Protein AF-A0A1F2R0V7-F1 (afdb_monomer_lite)

pLDDT: mean 74.62, std 17.89, range [40.84, 96.62]

Sequence (127 aa):
MFVAANAAYRALDVNLADRQALVRSLDGIIKSYAEVLKTSAGHEGAAYNYEFLVRQRDQTARARGPVVSPKADLAGTTGTHPSIHGRQGAPPKGIEMSRFRIMVPKRSDERQENLEPGKGDPKGRKG

Radius of gyration: 31.08 Å; chains: 1; bounding box: 83×60×36 Å

Foldseek 3Di:
DVVVLVVLVVPQDPQPQDLVVSLVSLVVSLVVLVVVCVVPVPPVVSVVVNVVSVVVSVCSVPDDDRPPRPPPPVDDPDAPDCDVQGGVPDDGPPDDPPPPPPPDPDDPVVVVVPPPPDDDPDDDDDD

Secondary structure (DSSP, 8-state):
-HHHHHHHHHT--TT-S-HHHHHHHHHHHHHHHHHHHHH-TT-HHHHHHHHHHHHHHHHHHH--S---PPP---S-SSS-S-BTTBSTTPPPTT--GGG-----PPPSGGGSTT--TT-PPP-PPP-

Structure (mmCIF, N/CA/C/O backbone):
data_AF-A0A1F2R0V7-F1
#
_entry.id   AF-A0A1F2R0V7-F1
#
loop_
_atom_site.group_PDB
_atom_site.id
_atom_site.type_symbol
_atom_site.label_atom_id
_atom_site.label_alt_id
_atom_site.label_comp_id
_atom_site.label_asym_id
_atom_site.label_entity_id
_atom_site.label_seq_id
_atom_site.pdbx_PDB_ins_code
_atom_site.Cartn_x
_atom_site.Cartn_y
_atom_site.Cartn_z
_atom_site.occupancy
_atom_site.B_iso_or_equiv
_atom_site.auth_seq_id
_atom_site.auth_comp_id
_atom_site.auth_asym_id
_atom_site.auth_atom_id
_atom_site.pdbx_PDB_model_num
ATOM 1 N N . MET A 1 1 ? -13.658 -5.030 9.250 1.00 80.69 1 MET A N 1
ATOM 2 C CA . MET A 1 1 ? -13.282 -3.825 8.475 1.00 80.69 1 MET A CA 1
ATOM 3 C C . MET A 1 1 ? -11.775 -3.754 8.204 1.00 80.69 1 MET A C 1
ATOM 5 O O . MET A 1 1 ? -11.405 -3.805 7.041 1.00 80.69 1 MET A O 1
ATOM 9 N N . PHE A 1 2 ? -10.896 -3.737 9.218 1.00 90.69 2 PHE A N 1
ATOM 10 C CA . PHE A 1 2 ? -9.434 -3.612 9.017 1.00 90.69 2 PHE A CA 1
ATOM 11 C C . PHE A 1 2 ? -8.811 -4.664 8.078 1.00 90.69 2 PHE A C 1
ATOM 13 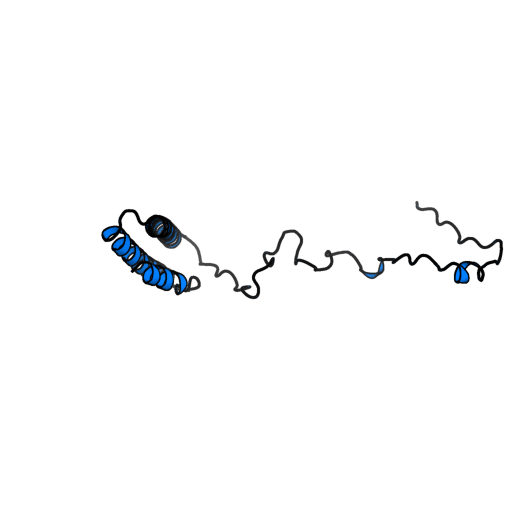O O . PHE A 1 2 ? -8.038 -4.322 7.188 1.00 90.69 2 PHE A O 1
ATOM 20 N N . VAL A 1 3 ? -9.197 -5.938 8.211 1.00 93.94 3 VAL A N 1
ATOM 21 C CA . VAL A 1 3 ? -8.700 -7.020 7.336 1.00 93.94 3 VAL A CA 1
ATOM 22 C C . VAL A 1 3 ? -9.053 -6.777 5.863 1.00 93.94 3 VAL A C 1
ATOM 24 O O . VAL A 1 3 ? -8.221 -7.014 4.993 1.00 93.94 3 VAL A O 1
ATOM 27 N N . ALA A 1 4 ? -10.248 -6.250 5.579 1.00 92.50 4 ALA A N 1
ATOM 28 C CA . ALA A 1 4 ? -10.670 -5.932 4.216 1.00 92.50 4 ALA A CA 1
ATOM 29 C C . ALA A 1 4 ? -9.862 -4.763 3.627 1.00 92.50 4 ALA A C 1
ATOM 31 O O . ALA A 1 4 ? -9.444 -4.839 2.476 1.00 92.50 4 ALA A O 1
ATOM 32 N N . ALA A 1 5 ? -9.566 -3.731 4.427 1.00 91.56 5 ALA A N 1
ATOM 33 C CA . ALA A 1 5 ? -8.692 -2.626 4.021 1.00 91.56 5 ALA A CA 1
ATOM 34 C C . ALA A 1 5 ? -7.260 -3.109 3.710 1.00 91.56 5 ALA A C 1
ATOM 36 O O . ALA A 1 5 ? -6.680 -2.739 2.688 1.00 91.56 5 ALA A O 1
ATOM 37 N N . ASN A 1 6 ? -6.717 -4.013 4.535 1.00 93.62 6 ASN A N 1
ATOM 38 C CA . ASN A 1 6 ? -5.424 -4.656 4.276 1.00 93.62 6 ASN A CA 1
ATOM 39 C C . ASN A 1 6 ? -5.442 -5.501 2.996 1.00 93.62 6 ASN A C 1
ATOM 41 O O . ASN A 1 6 ? -4.476 -5.478 2.235 1.00 93.62 6 ASN A O 1
ATOM 45 N N . ALA A 1 7 ? -6.519 -6.252 2.753 1.00 93.50 7 ALA A N 1
ATOM 46 C CA . ALA A 1 7 ? -6.665 -7.052 1.542 1.00 93.50 7 ALA A CA 1
ATOM 47 C C . ALA A 1 7 ? -6.730 -6.165 0.290 1.00 93.50 7 ALA A C 1
ATOM 49 O O . ALA A 1 7 ? -6.017 -6.430 -0.674 1.00 93.50 7 ALA A O 1
ATOM 50 N N . ALA A 1 8 ? -7.502 -5.074 0.334 1.00 91.94 8 ALA A N 1
ATOM 51 C CA . ALA A 1 8 ? -7.593 -4.104 -0.756 1.00 91.94 8 ALA A CA 1
ATOM 52 C C . ALA A 1 8 ? -6.236 -3.456 -1.066 1.00 91.94 8 ALA A C 1
ATOM 54 O O . ALA A 1 8 ? -5.863 -3.340 -2.230 1.00 91.94 8 ALA A O 1
ATOM 55 N N . TYR A 1 9 ? -5.464 -3.100 -0.033 1.00 92.00 9 TYR A N 1
ATOM 56 C CA . TYR A 1 9 ? -4.108 -2.588 -0.224 1.00 92.00 9 TYR A CA 1
ATOM 57 C C . TYR A 1 9 ? -3.171 -3.620 -0.862 1.00 92.00 9 TYR A C 1
ATOM 59 O O . TYR A 1 9 ? -2.419 -3.287 -1.771 1.00 92.00 9 TYR A O 1
ATOM 67 N N . ARG A 1 10 ? -3.232 -4.885 -0.433 1.00 91.69 10 ARG A N 1
ATOM 68 C CA . ARG A 1 10 ? -2.402 -5.961 -1.005 1.00 91.69 10 ARG A CA 1
ATOM 69 C C . ARG A 1 10 ? -2.782 -6.326 -2.438 1.00 91.69 10 ARG A C 1
ATOM 71 O O . ARG A 1 10 ? -1.928 -6.805 -3.172 1.00 91.69 10 ARG A O 1
ATOM 78 N N . ALA A 1 11 ? -4.039 -6.119 -2.818 1.00 91.44 11 ALA A N 1
ATOM 79 C CA . ALA A 1 11 ? -4.527 -6.333 -4.177 1.00 91.44 11 ALA A CA 1
ATOM 80 C C . ALA A 1 11 ? -4.186 -5.174 -5.130 1.00 91.44 11 ALA A C 1
ATOM 82 O O . ALA A 1 11 ? -4.468 -5.267 -6.324 1.00 91.44 11 ALA A O 1
ATOM 83 N N . LEU A 1 12 ? -3.608 -4.079 -4.622 1.00 89.44 12 LEU A N 1
ATOM 84 C CA . LEU A 1 12 ? -3.228 -2.940 -5.441 1.00 89.44 12 LEU A CA 1
ATOM 85 C C . LEU A 1 12 ? -2.082 -3.323 -6.380 1.00 89.44 12 LEU A C 1
ATOM 87 O O . LEU A 1 12 ? -0.974 -3.630 -5.940 1.00 89.44 12 LEU A O 1
ATOM 91 N N . ASP A 1 13 ? -2.334 -3.229 -7.679 1.00 83.69 13 ASP A N 1
ATOM 92 C CA . ASP A 1 13 ? -1.279 -3.341 -8.673 1.00 83.69 13 ASP A CA 1
ATOM 93 C C . ASP A 1 13 ? -0.516 -2.008 -8.774 1.00 83.69 13 ASP A C 1
ATOM 95 O O . ASP A 1 13 ? -0.997 -0.998 -9.289 1.00 83.69 13 ASP A O 1
ATOM 99 N N . VAL A 1 14 ? 0.696 -1.996 -8.222 1.00 75.81 14 VAL A N 1
ATOM 100 C CA . VAL A 1 14 ? 1.589 -0.828 -8.227 1.00 75.81 14 VAL A CA 1
ATOM 101 C C . VAL A 1 14 ? 2.252 -0.586 -9.585 1.00 75.81 14 VAL A C 1
ATOM 103 O O . VAL A 1 14 ? 2.832 0.479 -9.788 1.00 75.81 14 VAL A O 1
ATOM 106 N N . ASN A 1 15 ? 2.152 -1.539 -10.518 1.00 70.25 15 ASN A N 1
ATOM 107 C CA . ASN A 1 15 ? 2.682 -1.418 -11.876 1.00 70.25 15 ASN A CA 1
ATOM 108 C C . ASN A 1 15 ? 1.665 -0.833 -12.863 1.00 70.25 15 ASN A C 1
ATOM 110 O O .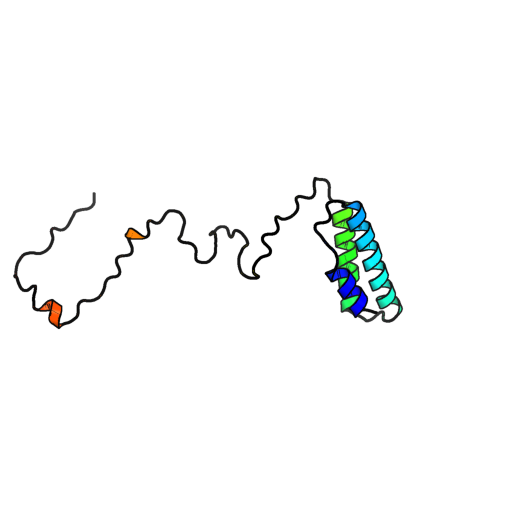 ASN A 1 15 ? 1.918 -0.850 -14.071 1.00 70.25 15 ASN A O 1
ATOM 114 N N . LEU A 1 16 ? 0.541 -0.287 -12.380 1.00 72.81 16 LEU A N 1
ATOM 115 C CA . LEU A 1 16 ? -0.402 0.426 -13.235 1.00 72.81 16 LEU A CA 1
ATOM 116 C C . LEU A 1 16 ? 0.324 1.520 -14.031 1.00 72.81 16 LEU A C 1
ATOM 118 O O . LEU A 1 16 ? 0.856 2.478 -13.468 1.00 72.81 16 LEU A O 1
ATOM 122 N N . ALA A 1 17 ? 0.299 1.392 -15.360 1.00 71.56 17 ALA A N 1
ATOM 123 C CA . ALA A 1 17 ? 0.850 2.394 -16.271 1.00 71.56 17 ALA A CA 1
ATOM 124 C C . ALA A 1 17 ? 0.132 3.749 -16.129 1.00 71.56 17 ALA A C 1
ATOM 126 O O . ALA A 1 17 ? 0.726 4.803 -16.366 1.00 71.56 17 ALA A O 1
ATOM 127 N N . ASP A 1 18 ? -1.137 3.726 -15.704 1.00 85.00 18 ASP A N 1
ATOM 128 C CA . ASP A 1 18 ? -1.908 4.924 -15.405 1.00 85.00 18 ASP A CA 1
ATOM 129 C C . ASP A 1 18 ? -1.757 5.344 -13.936 1.00 85.00 18 ASP A C 1
ATOM 131 O O . ASP A 1 18 ? -2.382 4.824 -13.007 1.00 85.00 18 ASP A O 1
ATOM 135 N N . ARG A 1 19 ? -0.949 6.382 -13.751 1.00 85.94 19 ARG A N 1
ATOM 136 C CA . ARG A 1 19 ? -0.741 7.061 -12.476 1.00 85.94 19 ARG A CA 1
ATOM 137 C C . ARG A 1 19 ? -2.028 7.630 -11.875 1.00 85.94 19 ARG A C 1
ATOM 139 O O . ARG A 1 19 ? -2.174 7.619 -10.655 1.00 85.94 19 ARG A O 1
ATOM 146 N N . GLN A 1 20 ? -2.935 8.175 -12.686 1.00 88.88 20 GLN A N 1
ATOM 147 C CA . GLN A 1 20 ? -4.179 8.757 -12.169 1.00 88.88 20 GLN A CA 1
ATOM 148 C C . GLN A 1 20 ? -5.098 7.661 -11.635 1.00 88.88 20 GLN A C 1
ATOM 150 O O . GLN A 1 20 ? -5.709 7.835 -10.580 1.00 88.88 20 GLN A O 1
ATOM 155 N N . ALA A 1 21 ? -5.145 6.513 -12.311 1.00 89.50 21 ALA A N 1
ATOM 156 C CA . ALA A 1 21 ? -5.820 5.332 -11.794 1.00 89.50 21 ALA A CA 1
ATOM 157 C C . ALA A 1 21 ? -5.189 4.846 -10.478 1.00 89.50 21 ALA A C 1
ATOM 159 O O . ALA A 1 21 ? -5.924 4.593 -9.526 1.00 89.50 21 ALA A O 1
ATOM 160 N N . LEU A 1 22 ? -3.854 4.815 -10.368 1.00 91.12 22 LEU A N 1
ATOM 161 C CA . LEU A 1 22 ? -3.172 4.460 -9.115 1.00 91.12 22 LEU A CA 1
ATOM 162 C C . LEU A 1 22 ? -3.544 5.406 -7.959 1.00 91.12 22 LEU A C 1
ATOM 164 O O . LEU A 1 22 ? -3.872 4.941 -6.869 1.00 91.12 22 LEU A O 1
ATOM 168 N N . VAL A 1 23 ? -3.550 6.723 -8.195 1.00 92.88 23 VAL A N 1
ATOM 169 C CA . VAL A 1 23 ? -3.944 7.720 -7.181 1.00 92.88 23 VAL A CA 1
ATOM 170 C C . VAL A 1 23 ? -5.396 7.517 -6.737 1.00 92.88 23 VAL A C 1
ATOM 172 O O . VAL A 1 23 ? -5.664 7.507 -5.539 1.00 92.88 23 VAL A O 1
ATOM 175 N N . ARG A 1 24 ? -6.328 7.277 -7.670 1.00 93.62 24 ARG A N 1
ATOM 176 C CA . ARG A 1 24 ? -7.741 7.006 -7.338 1.00 93.62 24 ARG A CA 1
ATOM 177 C C . ARG A 1 24 ? -7.910 5.728 -6.516 1.00 93.62 24 ARG A C 1
ATOM 179 O O . ARG A 1 24 ? -8.709 5.705 -5.580 1.00 93.62 24 ARG A O 1
ATOM 186 N N . SER A 1 25 ? -7.158 4.679 -6.844 1.00 93.25 25 SER A N 1
ATOM 187 C CA . SER A 1 25 ? -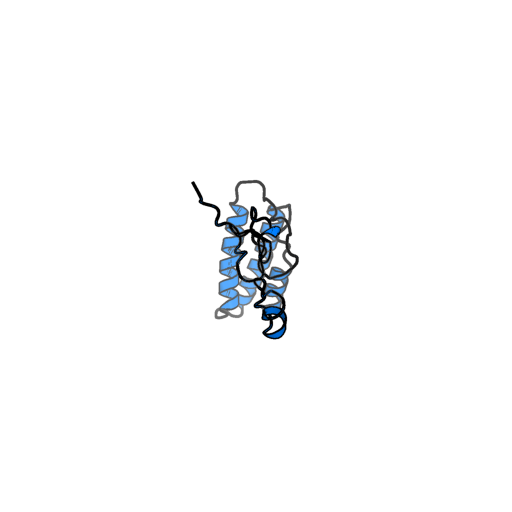7.153 3.428 -6.080 1.00 93.25 25 SER A CA 1
ATOM 188 C C . SER A 1 25 ? -6.629 3.644 -4.658 1.00 93.25 25 SER A C 1
ATOM 190 O O . SER A 1 25 ? -7.244 3.174 -3.700 1.00 93.25 25 SER A O 1
ATOM 192 N N . LEU A 1 26 ? -5.549 4.422 -4.502 1.00 94.69 26 LEU A N 1
ATOM 193 C CA . LEU A 1 26 ? -5.027 4.820 -3.192 1.00 94.69 26 LEU A CA 1
ATOM 194 C C . LEU A 1 26 ? -6.058 5.633 -2.396 1.00 94.69 26 LEU A C 1
ATOM 196 O O . LEU A 1 26 ? -6.283 5.324 -1.229 1.00 94.69 26 LEU A O 1
ATOM 200 N N . ASP A 1 27 ? -6.745 6.598 -3.017 1.00 96.00 27 ASP A N 1
ATOM 201 C CA . ASP A 1 27 ? -7.795 7.393 -2.361 1.00 96.00 27 ASP A CA 1
ATOM 202 C C . ASP A 1 27 ? -8.944 6.503 -1.834 1.00 96.00 27 ASP A C 1
ATOM 204 O O . ASP A 1 27 ? -9.479 6.739 -0.747 1.00 96.00 27 ASP A O 1
ATOM 208 N N . GLY A 1 28 ? -9.316 5.450 -2.572 1.00 95.81 28 GLY A N 1
ATOM 209 C CA . GLY A 1 28 ? -10.309 4.463 -2.130 1.00 95.81 28 GLY A CA 1
ATOM 210 C C . GLY A 1 28 ? -9.857 3.664 -0.904 1.00 95.81 28 GLY A C 1
ATOM 211 O O . GLY A 1 28 ? -10.615 3.503 0.057 1.00 95.81 28 GLY A O 1
ATOM 212 N N . ILE A 1 29 ? -8.600 3.215 -0.896 1.00 96.00 29 ILE A N 1
ATOM 213 C CA . ILE A 1 29 ? -8.019 2.472 0.228 1.00 96.00 29 ILE A CA 1
ATOM 214 C C . ILE A 1 29 ? -7.872 3.383 1.458 1.00 96.00 29 ILE A C 1
ATOM 216 O O . ILE A 1 29 ? -8.231 2.971 2.563 1.00 96.00 29 ILE A O 1
ATOM 220 N N . ILE A 1 30 ? -7.430 4.632 1.287 1.00 96.62 30 ILE A N 1
ATOM 221 C CA . ILE A 1 30 ? -7.325 5.627 2.369 1.00 96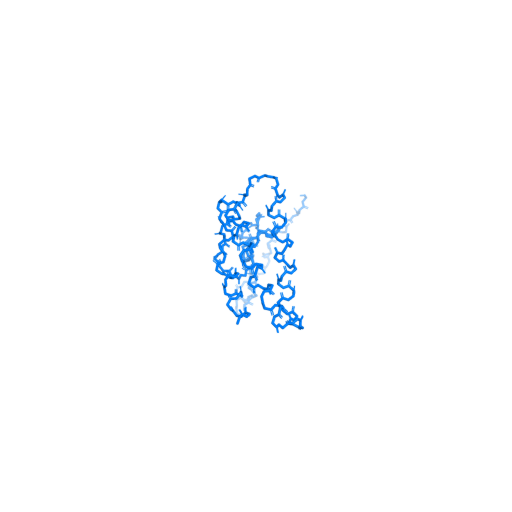.62 30 ILE A CA 1
ATOM 222 C C . ILE A 1 30 ? -8.684 5.823 3.053 1.00 96.62 30 ILE A C 1
ATOM 224 O O . ILE A 1 30 ? -8.759 5.788 4.282 1.00 96.62 30 ILE A O 1
ATOM 228 N N . LYS A 1 31 ? -9.773 5.943 2.278 1.00 96.56 31 LYS A N 1
ATOM 229 C CA . LYS A 1 31 ? -11.136 6.015 2.832 1.00 96.56 31 LYS A CA 1
ATOM 230 C C . LYS A 1 31 ? -11.475 4.783 3.672 1.00 96.56 31 LYS A C 1
ATOM 232 O O . LYS A 1 31 ? -12.017 4.934 4.760 1.00 96.56 31 LYS A O 1
ATOM 237 N N . SER A 1 32 ? -11.113 3.581 3.220 1.00 95.62 32 SER A N 1
ATOM 238 C CA . SER A 1 32 ? -11.381 2.352 3.983 1.00 95.62 32 SER A CA 1
ATOM 239 C C . SER A 1 32 ? -10.660 2.318 5.339 1.00 95.62 32 SER A C 1
ATOM 241 O O . SER A 1 32 ? -11.256 1.907 6.334 1.00 95.62 32 SER A O 1
ATOM 243 N N . TYR A 1 33 ? -9.421 2.818 5.420 1.00 95.88 33 TYR A N 1
ATOM 244 C CA . TYR A 1 33 ? -8.712 2.961 6.697 1.00 95.88 33 TYR A CA 1
ATOM 245 C C . TYR A 1 33 ? -9.292 4.078 7.566 1.00 95.88 33 TYR A C 1
ATOM 247 O O . TYR A 1 33 ? -9.377 3.910 8.781 1.00 95.88 33 TYR A O 1
ATOM 255 N N . ALA A 1 34 ? -9.754 5.179 6.969 1.00 95.50 34 ALA A N 1
ATOM 256 C CA . ALA A 1 34 ? -10.439 6.237 7.706 1.00 95.50 34 ALA A CA 1
ATOM 257 C C . ALA A 1 34 ? -11.731 5.723 8.370 1.00 95.50 34 ALA A C 1
ATOM 259 O O . ALA A 1 34 ? -11.988 6.048 9.525 1.00 95.50 34 ALA A O 1
ATOM 260 N N . GLU A 1 35 ? -12.509 4.869 7.697 1.00 95.38 35 GLU A N 1
ATOM 261 C CA . GLU A 1 35 ? -13.696 4.234 8.296 1.00 95.38 35 GLU A CA 1
ATOM 262 C C . GLU A 1 35 ? -13.343 3.304 9.472 1.00 95.38 35 GLU A C 1
ATOM 264 O O . GLU A 1 35 ? -14.040 3.282 10.492 1.00 95.38 35 GLU A O 1
ATOM 269 N N . VAL A 1 36 ? -12.221 2.579 9.383 1.00 95.25 36 VAL A N 1
ATOM 270 C CA . VAL A 1 36 ? -11.703 1.785 10.512 1.00 95.25 36 VAL A CA 1
ATOM 271 C C . VAL A 1 36 ? -11.356 2.694 11.691 1.00 95.25 36 VAL A C 1
ATOM 273 O O . VAL A 1 36 ? -11.752 2.400 12.815 1.00 95.25 36 VAL A O 1
ATOM 276 N N . LEU A 1 37 ? -10.676 3.816 11.449 1.00 95.25 37 LEU A N 1
ATOM 277 C CA . LEU A 1 37 ? -10.286 4.761 12.499 1.00 95.25 37 LEU A CA 1
ATOM 278 C C . LEU A 1 37 ? -11.478 5.491 13.126 1.00 95.25 37 LEU A C 1
ATOM 280 O O . LEU A 1 37 ? -11.461 5.747 14.326 1.00 95.25 37 LEU A O 1
ATOM 284 N N . LYS A 1 38 ? -12.540 5.765 12.360 1.00 95.12 38 LYS A N 1
ATOM 285 C CA . LYS A 1 38 ? -13.800 6.296 12.907 1.00 95.12 38 LYS A CA 1
ATOM 286 C C . LYS A 1 38 ? -14.457 5.327 13.889 1.00 95.12 38 LYS A C 1
ATOM 288 O O . LYS A 1 38 ? -15.038 5.762 14.876 1.00 95.12 38 LYS A O 1
ATOM 293 N N . THR A 1 39 ? -14.366 4.025 13.618 1.00 93.88 39 THR A N 1
ATOM 294 C CA . THR A 1 39 ? -14.962 2.983 14.471 1.00 93.88 39 THR A CA 1
ATOM 295 C C . THR A 1 39 ? -14.061 2.640 15.660 1.00 93.88 39 THR A C 1
ATOM 297 O O . THR A 1 39 ? -14.543 2.346 16.750 1.00 93.88 39 THR A O 1
ATOM 300 N N . SER A 1 40 ? -12.742 2.678 15.464 1.00 90.69 40 SER A N 1
ATOM 301 C CA . SER A 1 40 ? -11.736 2.345 16.472 1.00 90.69 40 SER A CA 1
ATOM 302 C C . SER A 1 40 ? -10.526 3.276 16.356 1.00 90.69 40 SER A C 1
ATOM 304 O O . SER A 1 40 ? -9.523 2.933 15.726 1.00 90.69 40 SER A O 1
ATOM 306 N N . ALA A 1 41 ? -10.612 4.449 16.988 1.00 88.62 41 ALA A N 1
ATOM 307 C CA . ALA A 1 41 ? -9.581 5.490 16.921 1.00 88.62 41 ALA A CA 1
ATOM 308 C C . ALA A 1 41 ? -8.212 5.056 17.484 1.00 88.62 41 ALA A C 1
ATOM 310 O O . ALA A 1 41 ? -7.184 5.570 17.058 1.00 88.62 41 ALA A O 1
ATOM 311 N N . GLY A 1 42 ? -8.185 4.082 18.401 1.00 91.75 42 GLY A N 1
ATOM 312 C CA . GLY A 1 42 ? -6.955 3.537 18.992 1.00 91.75 42 GLY A CA 1
ATOM 313 C C . GLY A 1 42 ? -6.284 2.419 18.186 1.00 91.75 42 GLY A C 1
ATOM 314 O O . GLY A 1 42 ? -5.347 1.798 18.676 1.00 91.75 42 GLY A O 1
ATOM 315 N N . HIS A 1 43 ? -6.762 2.100 16.979 1.00 93.94 43 HIS A N 1
ATOM 316 C CA . HIS A 1 43 ? -6.206 0.996 16.196 1.00 93.94 43 HIS A CA 1
ATOM 317 C C . HIS A 1 43 ? -4.885 1.402 15.517 1.00 93.94 43 HIS A C 1
ATOM 319 O O . HIS A 1 43 ? -4.866 1.795 14.348 1.00 93.94 43 HIS A O 1
ATOM 325 N N . GLU A 1 44 ? -3.767 1.242 16.228 1.00 94.00 44 GLU A N 1
ATOM 326 C CA . GLU A 1 44 ? -2.416 1.662 15.809 1.00 94.00 44 GLU A CA 1
ATOM 327 C C . GLU A 1 44 ? -2.046 1.220 14.387 1.00 94.00 44 GLU A C 1
ATOM 329 O O . GLU A 1 44 ? -1.596 2.027 13.576 1.00 94.00 44 GLU A O 1
ATOM 334 N N . GLY A 1 45 ? -2.314 -0.043 14.032 1.00 92.69 45 GLY A N 1
ATOM 335 C CA . GLY A 1 45 ? -2.012 -0.557 12.690 1.00 92.69 45 GLY A CA 1
ATOM 336 C C . GLY A 1 45 ? -2.796 0.134 11.565 1.00 92.69 45 GLY A C 1
ATOM 337 O O . GLY A 1 45 ? -2.289 0.274 10.456 1.00 92.69 45 GLY A O 1
ATOM 338 N N . ALA A 1 46 ? -4.016 0.608 11.839 1.00 94.56 46 ALA A N 1
ATOM 339 C CA . ALA A 1 46 ? -4.818 1.339 10.861 1.00 94.56 46 ALA A CA 1
ATOM 340 C C . ALA A 1 46 ? -4.337 2.789 10.743 1.00 94.56 46 ALA A C 1
ATOM 342 O O . ALA A 1 46 ? -4.277 3.313 9.634 1.00 94.56 46 ALA A O 1
ATOM 343 N N . ALA A 1 47 ? -3.935 3.401 11.862 1.00 95.50 47 ALA A N 1
ATOM 344 C CA . ALA A 1 47 ? -3.371 4.748 11.893 1.00 95.50 47 ALA A CA 1
ATOM 345 C C . ALA A 1 47 ? -2.042 4.809 11.130 1.00 95.50 47 ALA A C 1
ATOM 347 O O . ALA A 1 47 ? -1.862 5.662 10.263 1.00 95.50 47 ALA A O 1
ATOM 348 N N . TYR A 1 48 ? -1.150 3.847 11.380 1.00 96.12 48 TYR A N 1
ATOM 349 C CA . TYR A 1 48 ? 0.116 3.734 10.660 1.00 96.12 48 TYR A CA 1
ATOM 350 C C . TYR A 1 48 ? -0.100 3.569 9.149 1.00 96.12 48 TYR A C 1
ATOM 352 O O . TYR A 1 48 ? 0.487 4.306 8.354 1.00 96.12 48 TYR A O 1
ATOM 360 N N . ASN A 1 49 ? -0.975 2.641 8.744 1.00 95.25 49 ASN A N 1
ATOM 361 C CA . ASN A 1 49 ? -1.253 2.397 7.328 1.00 95.25 49 ASN A CA 1
ATOM 362 C C . ASN A 1 49 ? -1.907 3.609 6.648 1.00 95.25 49 ASN A C 1
ATOM 364 O O . ASN A 1 49 ? -1.574 3.912 5.504 1.00 95.25 49 ASN A O 1
ATOM 368 N N . TYR A 1 50 ? -2.798 4.324 7.338 1.00 96.19 50 TYR A N 1
ATOM 369 C CA . TYR A 1 50 ? -3.407 5.554 6.831 1.00 96.19 50 TYR A CA 1
ATOM 370 C C . TYR A 1 50 ? -2.346 6.620 6.521 1.00 96.19 50 TYR A C 1
ATOM 372 O O . TYR A 1 50 ? -2.271 7.108 5.393 1.00 96.19 50 TYR A O 1
ATOM 380 N N . GLU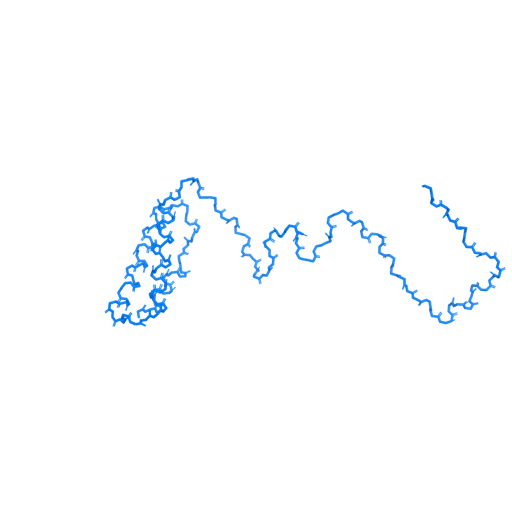 A 1 51 ? -1.474 6.921 7.485 1.00 96.06 51 GLU A N 1
ATOM 381 C CA . GLU A 1 51 ? -0.390 7.900 7.330 1.00 96.06 51 GLU A CA 1
ATOM 382 C C . GLU A 1 51 ? 0.579 7.520 6.206 1.00 96.06 51 GLU A C 1
ATOM 384 O O . GLU A 1 51 ? 0.984 8.359 5.394 1.00 96.06 51 GLU A O 1
ATOM 389 N N . PHE A 1 52 ? 0.938 6.237 6.133 1.00 95.56 52 PHE A N 1
ATOM 390 C CA . PHE A 1 52 ? 1.791 5.711 5.075 1.00 95.56 52 PHE A CA 1
ATOM 391 C C . PHE A 1 52 ? 1.170 5.928 3.688 1.00 95.56 52 PHE A C 1
ATOM 393 O O . PHE A 1 52 ? 1.833 6.446 2.785 1.00 95.56 52 PHE A O 1
ATOM 400 N N . LEU A 1 53 ? -0.113 5.597 3.527 1.00 95.31 53 LEU A N 1
ATOM 401 C CA . LEU A 1 53 ? -0.807 5.712 2.246 1.00 95.31 53 LEU A CA 1
ATOM 402 C C . LEU A 1 53 ? -1.028 7.155 1.811 1.00 95.31 53 LEU A C 1
ATOM 404 O O . LEU A 1 53 ? -0.890 7.442 0.625 1.00 95.31 53 LEU A O 1
ATOM 408 N N . VAL A 1 54 ? -1.311 8.073 2.737 1.00 96.31 54 VAL A N 1
ATOM 409 C CA . VAL A 1 54 ? -1.412 9.508 2.424 1.00 96.31 54 VAL A CA 1
ATOM 410 C C . VAL A 1 54 ? -0.089 10.021 1.850 1.00 96.31 54 VAL A C 1
ATOM 412 O O . VAL A 1 54 ? -0.072 10.670 0.802 1.00 96.31 54 VAL A O 1
ATOM 415 N N . ARG A 1 55 ? 1.043 9.653 2.464 1.00 95.62 55 ARG A N 1
ATOM 416 C CA . ARG A 1 55 ? 2.374 10.025 1.958 1.00 95.62 55 ARG A CA 1
ATOM 417 C C . ARG A 1 55 ? 2.665 9.391 0.602 1.00 95.62 55 ARG A C 1
ATOM 419 O O . ARG A 1 55 ? 3.157 10.078 -0.290 1.00 95.62 55 ARG A O 1
ATOM 426 N N . GLN A 1 56 ? 2.344 8.110 0.423 1.00 92.62 56 GLN A N 1
ATOM 427 C CA . GLN A 1 56 ? 2.528 7.411 -0.852 1.00 92.62 56 GLN A CA 1
ATOM 428 C C . GLN A 1 56 ? 1.668 8.029 -1.964 1.00 92.62 56 GLN A C 1
ATOM 430 O O . GLN A 1 56 ? 2.141 8.235 -3.084 1.00 92.62 56 GLN A O 1
ATOM 435 N N . ARG A 1 57 ? 0.420 8.386 -1.659 1.00 94.31 57 ARG A N 1
ATOM 436 C CA . ARG A 1 57 ? -0.492 9.090 -2.564 1.00 94.31 57 ARG A CA 1
ATOM 437 C C . ARG A 1 57 ? 0.063 10.455 -2.959 1.00 94.31 57 ARG A C 1
ATOM 439 O O . ARG A 1 57 ? 0.047 10.803 -4.134 1.00 94.31 57 ARG A O 1
ATOM 446 N N . ASP A 1 58 ? 0.615 11.216 -2.021 1.00 93.62 58 ASP A N 1
ATOM 447 C CA . ASP A 1 58 ? 1.205 12.521 -2.331 1.00 93.62 58 ASP A CA 1
ATOM 448 C C . ASP A 1 58 ? 2.502 12.409 -3.133 1.00 93.62 58 ASP A C 1
ATOM 450 O O . ASP A 1 58 ? 2.719 13.182 -4.067 1.00 93.62 58 ASP A O 1
ATOM 454 N N . GLN A 1 59 ? 3.351 11.427 -2.833 1.00 91.25 59 GLN A N 1
ATOM 455 C CA . GLN A 1 59 ? 4.553 11.144 -3.620 1.00 91.25 59 GLN A CA 1
ATOM 456 C C . GLN A 1 59 ? 4.190 10.740 -5.049 1.00 91.25 59 GLN A C 1
ATOM 458 O O . GLN A 1 59 ? 4.717 11.310 -6.008 1.00 91.25 59 GLN A O 1
ATOM 463 N N . THR A 1 60 ? 3.235 9.820 -5.204 1.00 89.69 60 THR A N 1
ATOM 464 C CA . THR A 1 60 ? 2.741 9.403 -6.520 1.00 89.69 60 THR A CA 1
ATOM 465 C C . THR A 1 60 ? 2.059 10.555 -7.243 1.00 89.69 60 THR A C 1
ATOM 467 O O . THR A 1 60 ? 2.282 10.696 -8.435 1.00 89.69 60 THR A O 1
ATOM 470 N N . ALA A 1 61 ? 1.330 11.450 -6.571 1.00 89.31 61 ALA A N 1
ATOM 471 C CA . ALA A 1 61 ? 0.700 12.635 -7.168 1.00 89.31 61 ALA A CA 1
ATOM 472 C C . ALA A 1 61 ? 1.669 13.799 -7.462 1.00 89.31 61 ALA A C 1
ATOM 474 O O . ALA A 1 61 ? 1.375 14.634 -8.317 1.00 89.31 61 ALA A O 1
ATOM 475 N N . ARG A 1 62 ? 2.856 13.838 -6.841 1.00 88.12 62 ARG A N 1
ATOM 476 C CA . ARG A 1 62 ? 3.888 14.868 -7.086 1.00 88.12 62 ARG A CA 1
ATOM 477 C C . ARG A 1 62 ? 5.010 14.435 -8.022 1.00 88.12 62 ARG A C 1
ATOM 479 O O . ARG A 1 62 ? 5.631 15.306 -8.624 1.00 88.12 62 ARG A O 1
ATOM 486 N N . ALA A 1 63 ? 5.256 13.134 -8.181 1.00 80.00 63 ALA A N 1
ATOM 487 C CA . ALA A 1 63 ? 6.294 12.611 -9.070 1.00 80.00 63 ALA A CA 1
ATOM 488 C C . ALA A 1 63 ? 6.211 13.246 -10.475 1.00 80.00 63 ALA A C 1
ATOM 490 O O . ALA A 1 63 ? 5.172 13.212 -11.136 1.00 80.00 63 ALA A O 1
ATOM 491 N N . ARG A 1 64 ? 7.290 13.882 -10.934 1.00 65.31 64 ARG A N 1
ATOM 492 C CA . ARG A 1 64 ? 7.404 14.431 -12.292 1.00 65.31 64 ARG A CA 1
ATOM 493 C C . ARG A 1 64 ? 8.414 13.579 -13.048 1.00 65.31 64 ARG A C 1
ATOM 495 O O . ARG A 1 64 ? 9.588 13.587 -12.705 1.00 65.31 64 ARG A O 1
ATOM 502 N N . GLY A 1 65 ? 7.940 12.827 -14.034 1.00 65.19 65 GLY A N 1
ATOM 503 C CA . GLY A 1 65 ? 8.758 11.931 -14.850 1.00 65.19 65 GLY A CA 1
ATOM 504 C C . GLY A 1 65 ? 7.988 10.667 -15.237 1.00 65.19 65 GLY A C 1
ATOM 505 O O . GLY A 1 65 ? 6.993 10.344 -14.581 1.00 65.19 65 GLY A O 1
ATOM 506 N N . PRO A 1 66 ? 8.399 9.969 -16.308 1.00 56.72 66 PRO A N 1
ATOM 507 C CA . PRO A 1 66 ? 7.829 8.673 -16.645 1.00 56.72 66 PRO A CA 1
ATOM 508 C C . PRO A 1 66 ? 8.044 7.715 -15.471 1.00 56.72 66 PRO A C 1
ATOM 510 O O . PRO A 1 66 ? 9.140 7.635 -14.914 1.00 56.72 66 PRO A O 1
ATOM 513 N N . VAL A 1 67 ? 6.984 7.009 -15.079 1.00 56.75 67 VAL A N 1
ATOM 514 C CA . VAL A 1 67 ? 7.076 5.921 -14.105 1.00 56.75 67 VAL A CA 1
ATOM 515 C C . VAL A 1 67 ? 7.909 4.835 -14.773 1.00 56.75 67 VAL A C 1
ATOM 517 O O . VAL A 1 67 ? 7.422 4.117 -15.642 1.00 56.75 67 VAL A O 1
ATOM 520 N N . VAL A 1 68 ? 9.195 4.759 -14.436 1.00 56.56 68 VAL A N 1
ATOM 521 C CA . VAL A 1 68 ? 10.012 3.614 -14.828 1.00 56.56 68 VAL A CA 1
ATOM 522 C C . VAL A 1 68 ? 9.479 2.455 -14.005 1.00 56.56 68 VAL A C 1
ATOM 524 O O . VAL A 1 68 ? 9.748 2.377 -12.807 1.00 56.56 68 VAL A O 1
ATOM 527 N N . SER A 1 69 ? 8.661 1.603 -14.624 1.00 54.62 69 SER A N 1
ATOM 528 C CA . SER A 1 69 ? 8.223 0.358 -14.004 1.00 54.62 69 SER A CA 1
ATOM 529 C C . SER A 1 69 ? 9.475 -0.361 -13.498 1.00 54.62 69 SER A C 1
ATOM 531 O O . SER A 1 69 ? 10.393 -0.587 -14.300 1.00 54.62 69 SER A O 1
ATOM 533 N N . PRO A 1 70 ? 9.579 -0.690 -12.199 1.00 52.03 70 PRO A N 1
ATOM 534 C CA . PRO A 1 70 ? 10.639 -1.576 -11.762 1.00 52.03 70 PRO A CA 1
ATOM 535 C C . PRO A 1 70 ? 10.453 -2.860 -12.566 1.00 52.03 70 PRO A C 1
ATOM 537 O O . PRO A 1 70 ? 9.393 -3.483 -12.508 1.00 52.03 70 PRO A O 1
ATOM 540 N N . LYS A 1 71 ? 11.440 -3.210 -13.401 1.00 46.47 71 LYS A N 1
ATOM 541 C CA . LYS A 1 71 ? 11.427 -4.490 -14.111 1.00 46.47 71 LYS A CA 1
ATOM 542 C C . LYS A 1 71 ? 11.161 -5.567 -13.068 1.00 46.47 71 LYS A C 1
ATOM 544 O O . LYS A 1 71 ? 11.869 -5.639 -12.065 1.00 46.47 71 LYS A O 1
ATOM 549 N N . ALA A 1 72 ? 10.095 -6.327 -13.288 1.00 46.03 72 ALA A N 1
ATOM 550 C CA . ALA A 1 72 ? 9.681 -7.414 -12.428 1.00 46.03 72 ALA A CA 1
ATOM 551 C C . ALA A 1 72 ? 10.716 -8.546 -12.493 1.00 46.03 72 ALA A C 1
ATOM 553 O O . ALA A 1 72 ? 10.496 -9.559 -13.141 1.00 46.03 72 ALA A O 1
ATOM 554 N N . ASP A 1 73 ? 11.825 -8.387 -11.778 1.00 40.84 73 ASP A N 1
ATOM 555 C CA . ASP A 1 73 ? 12.653 -9.494 -11.304 1.00 40.84 73 ASP A CA 1
ATOM 556 C C . ASP A 1 73 ? 12.111 -9.933 -9.928 1.00 40.84 73 ASP A C 1
ATOM 558 O O . ASP A 1 73 ? 12.818 -9.986 -8.925 1.00 40.84 73 ASP A O 1
ATOM 562 N N . LEU A 1 74 ? 10.801 -10.192 -9.857 1.00 45.19 74 LEU A N 1
ATOM 563 C CA . LEU A 1 74 ? 10.111 -10.762 -8.696 1.00 45.19 74 LEU A CA 1
ATOM 564 C C . LEU A 1 74 ? 9.918 -12.265 -8.926 1.00 45.19 74 LEU A C 1
ATOM 566 O O . LEU A 1 74 ? 8.808 -12.781 -8.987 1.00 45.19 74 LEU A O 1
ATOM 570 N N . ALA A 1 75 ? 11.040 -12.968 -9.053 1.00 41.38 75 ALA A N 1
ATOM 571 C CA . ALA A 1 75 ? 11.111 -14.410 -8.882 1.00 41.38 75 ALA A CA 1
ATOM 572 C C . ALA A 1 75 ? 12.171 -14.697 -7.811 1.00 41.38 75 ALA A C 1
ATOM 574 O O . ALA A 1 75 ? 13.367 -14.649 -8.078 1.00 41.38 75 ALA A O 1
ATOM 575 N N . GLY A 1 76 ? 11.720 -14.967 -6.584 1.00 41.19 76 GLY A N 1
ATOM 576 C CA . GLY A 1 76 ? 12.571 -15.445 -5.493 1.00 41.19 76 GLY A CA 1
ATOM 577 C C . GLY A 1 76 ? 12.999 -14.359 -4.510 1.00 41.19 76 GLY A C 1
ATOM 578 O O . GLY A 1 76 ? 13.945 -13.607 -4.723 1.00 41.19 76 GLY A O 1
ATOM 579 N N . THR A 1 77 ? 12.321 -14.324 -3.370 1.00 48.62 77 THR A N 1
ATOM 580 C CA . THR A 1 77 ? 12.749 -13.618 -2.165 1.00 48.62 77 THR A CA 1
ATOM 581 C C . THR A 1 77 ? 14.035 -14.237 -1.610 1.00 48.62 77 THR A C 1
ATOM 583 O O . THR A 1 77 ? 13.968 -15.059 -0.708 1.00 48.62 77 THR A O 1
ATOM 586 N N . THR A 1 78 ? 15.186 -13.850 -2.157 1.00 46.25 78 THR A N 1
ATOM 587 C CA . THR A 1 78 ? 16.480 -13.665 -1.473 1.00 46.25 78 THR A CA 1
ATOM 588 C C . THR A 1 78 ? 17.483 -13.084 -2.480 1.00 46.25 78 THR A C 1
ATOM 590 O O . THR A 1 78 ? 17.791 -13.679 -3.504 1.00 46.25 78 THR A O 1
ATOM 593 N N . GLY A 1 79 ? 18.013 -11.893 -2.195 1.00 48.59 79 GLY A N 1
ATOM 594 C CA . GLY A 1 79 ? 19.345 -11.505 -2.677 1.00 48.59 79 GLY A CA 1
ATOM 595 C C . GLY A 1 79 ? 19.530 -11.039 -4.129 1.00 48.59 79 GLY A C 1
ATOM 596 O O . GLY A 1 79 ? 20.679 -10.892 -4.533 1.00 48.59 79 GLY A O 1
ATOM 597 N N . THR A 1 80 ? 18.480 -10.743 -4.904 1.00 51.47 80 THR A N 1
ATOM 598 C CA . THR A 1 80 ? 18.640 -10.269 -6.303 1.00 51.47 80 THR A CA 1
ATOM 599 C C . THR A 1 80 ? 18.396 -8.766 -6.461 1.00 51.47 80 THR A C 1
ATOM 601 O O . THR A 1 80 ? 17.818 -8.305 -7.438 1.00 51.47 80 THR A O 1
ATOM 604 N N . HIS A 1 81 ? 18.882 -7.956 -5.523 1.00 50.91 81 HIS A N 1
ATOM 605 C CA . HIS A 1 81 ? 19.329 -6.628 -5.942 1.00 50.91 81 HIS A CA 1
ATOM 606 C C . HIS A 1 81 ? 20.682 -6.829 -6.632 1.00 50.91 81 HIS A C 1
ATOM 608 O O . HIS A 1 81 ? 21.465 -7.648 -6.141 1.00 50.91 81 HIS A O 1
ATOM 614 N N . PRO A 1 82 ? 21.001 -6.145 -7.746 1.00 54.41 82 PRO A N 1
ATOM 615 C CA . PRO A 1 82 ? 22.379 -6.064 -8.203 1.00 54.41 82 PRO A CA 1
ATOM 616 C C . PRO A 1 82 ? 23.167 -5.346 -7.105 1.00 54.41 82 PRO A C 1
ATOM 618 O O . PRO A 1 82 ? 23.295 -4.126 -7.091 1.00 54.41 82 PRO A O 1
ATOM 621 N N . SER A 1 83 ? 23.640 -6.117 -6.128 1.00 57.00 83 SER A N 1
ATOM 622 C CA . SER A 1 83 ? 24.643 -5.671 -5.184 1.00 57.00 83 SER A CA 1
ATOM 623 C C . SER A 1 83 ? 25.836 -5.215 -6.010 1.00 57.00 83 SER A C 1
ATOM 625 O O . SER A 1 83 ? 26.105 -5.768 -7.082 1.00 57.00 83 SER A O 1
ATOM 627 N N . ILE A 1 84 ? 26.578 -4.228 -5.517 1.00 60.66 84 ILE A N 1
ATOM 628 C CA . ILE A 1 84 ? 27.818 -3.749 -6.147 1.00 60.66 84 ILE A CA 1
ATOM 629 C C . ILE A 1 84 ? 28.760 -4.937 -6.463 1.00 60.66 84 ILE A C 1
ATOM 631 O O . ILE A 1 84 ? 29.560 -4.883 -7.394 1.00 60.66 84 ILE A O 1
ATOM 635 N N . HIS A 1 85 ? 28.596 -6.053 -5.743 1.00 62.78 85 HIS A N 1
ATOM 636 C CA . HIS A 1 85 ? 29.357 -7.294 -5.862 1.00 62.78 85 HIS A CA 1
ATOM 637 C C . HIS A 1 85 ? 28.774 -8.352 -6.827 1.00 62.78 85 HIS A C 1
ATOM 639 O O . HIS A 1 85 ? 29.337 -9.437 -6.947 1.00 62.78 85 HIS A O 1
ATOM 645 N N . GLY A 1 86 ? 27.685 -8.066 -7.549 1.00 64.50 86 GLY A N 1
ATOM 646 C CA . GLY A 1 86 ? 27.054 -9.009 -8.480 1.00 64.50 86 GLY A CA 1
ATOM 647 C C . GLY A 1 86 ? 26.076 -9.988 -7.817 1.00 64.50 86 GLY A C 1
ATOM 648 O O . GLY A 1 86 ? 25.560 -9.735 -6.731 1.00 64.50 86 GLY A O 1
ATOM 649 N N . ARG A 1 87 ? 25.759 -11.089 -8.514 1.00 61.38 87 ARG A N 1
ATOM 650 C CA . ARG A 1 87 ? 24.789 -12.100 -8.051 1.00 61.38 87 ARG A CA 1
ATOM 651 C C . ARG A 1 87 ? 25.388 -12.950 -6.926 1.00 61.38 87 ARG A C 1
ATOM 653 O O . ARG A 1 87 ? 26.536 -13.379 -7.028 1.00 61.38 87 ARG A O 1
ATOM 660 N N . GLN A 1 88 ? 24.602 -13.237 -5.888 1.00 62.28 88 GLN A N 1
ATOM 661 C CA . GLN A 1 88 ? 25.012 -14.121 -4.794 1.00 62.28 88 GLN A CA 1
ATOM 662 C C . GLN A 1 88 ? 25.381 -15.511 -5.344 1.00 62.28 88 GLN A C 1
ATOM 664 O O . GLN A 1 88 ? 24.598 -16.123 -6.065 1.00 62.28 88 GLN A O 1
ATOM 669 N N . GLY A 1 89 ? 26.593 -15.986 -5.045 1.00 65.69 89 GLY A N 1
ATOM 670 C CA . GLY A 1 89 ? 27.103 -17.280 -5.519 1.00 65.69 89 GLY A CA 1
ATOM 671 C C . GLY A 1 89 ? 27.639 -17.293 -6.956 1.00 65.69 89 GLY A C 1
ATOM 672 O O . GLY A 1 89 ? 28.116 -18.331 -7.408 1.00 65.69 89 GLY A O 1
ATOM 673 N N . ALA A 1 90 ? 27.603 -16.168 -7.679 1.00 64.94 90 ALA A N 1
ATOM 674 C CA . ALA A 1 90 ? 28.258 -16.084 -8.977 1.00 64.94 90 ALA A CA 1
ATOM 675 C C . ALA A 1 90 ? 29.784 -15.964 -8.810 1.00 64.94 90 ALA A C 1
ATOM 677 O O . ALA A 1 90 ? 30.249 -15.299 -7.880 1.00 64.94 90 ALA A O 1
ATOM 678 N N . PRO A 1 91 ? 30.576 -16.555 -9.720 1.00 63.84 91 PRO A N 1
ATOM 679 C CA . PRO A 1 91 ? 32.018 -16.354 -9.736 1.00 63.84 91 PRO A CA 1
ATOM 680 C C . PRO A 1 91 ? 32.345 -14.853 -9.833 1.00 63.84 91 PRO A C 1
ATOM 682 O O . PRO A 1 91 ? 31.691 -14.145 -10.610 1.00 63.84 91 PRO A O 1
ATOM 685 N N . PRO A 1 92 ? 33.346 -14.347 -9.087 1.00 64.06 92 PRO A N 1
ATOM 686 C CA . PRO A 1 92 ? 33.799 -12.969 -9.226 1.00 64.06 92 PRO A CA 1
ATOM 687 C C . PRO A 1 92 ? 34.153 -12.677 -10.688 1.00 64.06 92 PRO A C 1
ATOM 689 O O . PRO A 1 92 ? 34.906 -13.426 -11.317 1.00 64.06 92 PRO A O 1
ATOM 692 N N . LYS A 1 93 ? 33.608 -11.592 -11.251 1.00 64.06 93 LYS A N 1
ATOM 693 C CA . LYS A 1 93 ? 33.919 -11.197 -12.631 1.00 64.06 93 LYS A CA 1
ATOM 694 C C . LYS A 1 93 ? 35.414 -10.875 -12.732 1.00 64.06 93 LYS A C 1
ATOM 696 O O . LYS A 1 93 ? 35.887 -9.964 -12.062 1.00 64.06 93 LYS A O 1
ATOM 701 N N . GLY A 1 94 ? 36.134 -11.621 -13.571 1.00 65.75 94 GLY A N 1
ATOM 702 C CA . GLY A 1 94 ? 37.562 -11.413 -13.844 1.00 65.75 94 GLY A CA 1
ATOM 703 C C . GLY A 1 94 ? 38.519 -12.448 -13.242 1.00 65.75 94 GLY A C 1
ATOM 704 O O . GLY A 1 94 ? 39.725 -12.299 -13.410 1.00 65.75 94 GLY A O 1
ATOM 705 N N . ILE A 1 95 ? 38.024 -13.498 -12.574 1.00 62.16 95 ILE A N 1
ATOM 706 C CA . ILE A 1 95 ? 38.872 -14.599 -12.088 1.00 62.16 95 ILE A CA 1
ATOM 707 C C . ILE A 1 95 ? 38.627 -15.845 -12.947 1.00 62.16 95 ILE A C 1
ATOM 709 O O . ILE A 1 95 ? 37.551 -16.438 -12.907 1.00 62.16 95 ILE A O 1
ATOM 713 N N . GLU A 1 96 ? 39.634 -16.261 -13.719 1.00 60.94 96 GLU A N 1
ATOM 714 C CA . GLU A 1 96 ? 39.626 -17.572 -14.371 1.00 60.94 96 GLU A CA 1
ATOM 715 C C . GLU A 1 96 ? 39.635 -18.672 -13.300 1.00 60.94 96 GLU A C 1
ATOM 717 O O . GLU A 1 96 ? 40.609 -18.849 -12.563 1.00 60.94 96 GLU A O 1
ATOM 722 N N . MET A 1 97 ? 38.552 -19.450 -13.234 1.00 57.41 97 MET A N 1
ATOM 723 C CA . MET A 1 97 ? 38.388 -20.585 -12.314 1.00 57.41 97 MET A CA 1
ATOM 724 C C . MET A 1 97 ? 39.440 -21.697 -12.516 1.00 57.41 97 MET A C 1
ATOM 726 O O . MET A 1 97 ? 39.501 -22.631 -11.721 1.00 57.41 97 MET A O 1
ATOM 730 N N . SER A 1 98 ? 40.298 -21.607 -13.542 1.00 58.28 98 SER A N 1
ATOM 731 C CA . SER A 1 98 ? 41.339 -22.603 -13.838 1.00 58.28 98 SER A CA 1
ATOM 732 C C . SER A 1 98 ? 42.525 -22.572 -12.861 1.00 58.28 98 SER A C 1
ATOM 734 O O . SER A 1 98 ? 43.354 -23.481 -12.871 1.00 58.28 98 SER A O 1
ATOM 736 N N . ARG A 1 99 ? 42.625 -21.549 -11.995 1.00 57.56 99 ARG A N 1
ATOM 737 C CA . ARG A 1 99 ? 43.772 -21.371 -11.086 1.00 57.56 99 ARG A CA 1
ATOM 738 C C . ARG A 1 99 ? 43.531 -21.819 -9.642 1.00 57.56 99 ARG A C 1
ATOM 740 O O . ARG A 1 99 ? 44.425 -21.662 -8.809 1.00 57.56 99 ARG A O 1
ATOM 747 N N . PHE A 1 100 ? 42.379 -22.410 -9.325 1.00 56.78 100 PHE A N 1
ATOM 748 C CA . PHE A 1 100 ? 42.185 -23.048 -8.022 1.00 56.78 100 PHE A CA 1
ATOM 749 C C . PHE A 1 100 ? 42.897 -24.403 -8.006 1.00 56.78 100 PHE A C 1
ATOM 751 O O . PHE A 1 100 ? 42.317 -25.449 -8.279 1.00 56.78 100 PHE A O 1
ATOM 758 N N . ARG A 1 101 ? 44.196 -24.383 -7.694 1.00 63.88 101 ARG A N 1
ATOM 759 C CA . ARG A 1 101 ? 44.945 -25.600 -7.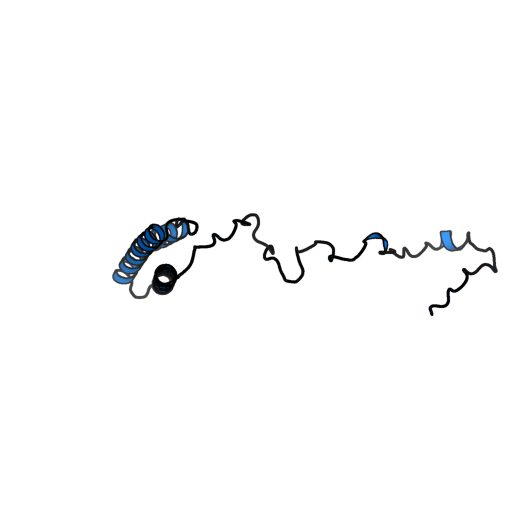372 1.00 63.88 101 ARG A CA 1
ATOM 760 C C . ARG A 1 101 ? 44.490 -26.079 -6.000 1.00 63.88 101 ARG A C 1
ATOM 762 O O . ARG A 1 101 ? 44.949 -25.571 -4.980 1.00 63.88 101 ARG A O 1
ATOM 769 N N . ILE A 1 102 ? 43.576 -27.043 -5.980 1.00 68.50 102 ILE A N 1
ATOM 770 C CA . ILE A 1 102 ? 43.251 -27.791 -4.768 1.00 68.50 102 ILE A CA 1
ATOM 771 C C . ILE A 1 102 ? 44.495 -28.623 -4.442 1.00 68.50 102 ILE A C 1
ATOM 773 O O . ILE A 1 102 ? 44.787 -29.612 -5.111 1.00 68.50 102 ILE A O 1
ATOM 777 N N . MET A 1 103 ? 45.282 -28.174 -3.464 1.00 61.47 103 MET A N 1
ATOM 778 C CA . MET A 1 103 ? 46.418 -28.938 -2.959 1.00 61.47 103 MET A CA 1
ATOM 779 C C . MET A 1 103 ? 45.862 -30.129 -2.181 1.00 61.47 103 MET A C 1
ATOM 781 O O . MET A 1 103 ? 45.511 -29.996 -1.014 1.00 61.47 103 MET A O 1
ATOM 785 N N . VAL A 1 104 ? 45.752 -31.283 -2.837 1.00 73.31 104 VAL A N 1
ATOM 786 C CA . VAL A 1 104 ? 45.467 -32.552 -2.164 1.00 73.31 104 VAL A CA 1
ATOM 787 C C . VAL A 1 104 ? 46.765 -33.005 -1.496 1.00 73.31 104 VAL A C 1
ATOM 789 O O . VAL A 1 104 ? 47.745 -33.265 -2.201 1.00 73.31 104 VAL A O 1
ATOM 792 N N . PRO A 1 105 ? 46.837 -33.076 -0.154 1.00 74.12 105 PRO A N 1
ATOM 793 C CA . PRO A 1 105 ? 48.003 -33.642 0.505 1.00 74.12 105 PRO A CA 1
ATOM 794 C C . PRO A 1 105 ? 48.139 -35.110 0.091 1.00 74.12 105 PRO A C 1
ATOM 796 O O . PRO A 1 105 ? 47.206 -35.890 0.276 1.00 74.12 105 PRO A O 1
ATOM 799 N N . LYS A 1 106 ? 49.289 -35.491 -0.476 1.00 71.75 106 LYS A N 1
ATOM 800 C CA . LYS A 1 106 ? 49.548 -36.882 -0.873 1.00 71.75 106 LYS A CA 1
ATOM 801 C C . LYS A 1 106 ? 49.423 -37.824 0.323 1.00 71.75 106 LYS A C 1
ATOM 803 O O . LYS A 1 106 ? 49.922 -37.519 1.419 1.00 71.75 106 LYS A O 1
ATOM 808 N N . ARG A 1 107 ? 48.817 -38.990 0.098 1.00 60.41 107 ARG A N 1
ATOM 809 C CA . ARG A 1 107 ? 48.795 -40.081 1.082 1.00 60.41 107 ARG A CA 1
ATOM 810 C C . ARG A 1 107 ? 50.219 -40.625 1.289 1.00 60.41 107 ARG A C 1
ATOM 812 O O . ARG A 1 107 ? 51.126 -40.344 0.505 1.00 60.41 107 ARG A O 1
ATOM 819 N N . SER A 1 108 ? 50.468 -41.269 2.424 1.00 59.12 108 SER A N 1
ATOM 820 C CA . SER A 1 108 ? 51.806 -41.704 2.877 1.00 59.12 108 SER A CA 1
ATOM 821 C C . SER A 1 108 ? 52.478 -42.711 1.934 1.00 59.12 108 SER A C 1
ATOM 823 O O . SER A 1 108 ? 53.688 -42.689 1.754 1.00 59.12 108 SER A O 1
ATOM 825 N N . ASP A 1 109 ? 51.668 -43.536 1.301 1.00 62.34 109 ASP A N 1
ATOM 826 C CA . ASP A 1 109 ? 51.969 -44.585 0.334 1.00 62.34 109 ASP A CA 1
ATOM 827 C C . ASP A 1 109 ? 52.443 -44.021 -1.024 1.00 62.34 109 ASP A C 1
ATOM 829 O O . ASP A 1 109 ? 53.426 -44.503 -1.580 1.00 62.34 109 ASP A O 1
ATOM 833 N N . GLU A 1 110 ? 51.871 -42.907 -1.495 1.00 58.66 110 GLU A N 1
ATOM 834 C CA . GLU A 1 110 ? 52.282 -42.208 -2.733 1.00 58.66 110 GLU A CA 1
ATOM 835 C C . GLU A 1 110 ? 53.551 -41.345 -2.571 1.00 58.66 110 GLU A C 1
ATOM 837 O O . GLU A 1 110 ? 54.083 -40.791 -3.539 1.00 58.66 110 GLU A O 1
ATOM 842 N N . ARG A 1 111 ? 54.033 -41.165 -1.333 1.00 58.25 111 ARG A N 1
ATOM 843 C CA . ARG A 1 111 ? 55.304 -40.475 -1.053 1.00 58.25 111 ARG A CA 1
ATOM 844 C C . ARG A 1 111 ? 56.519 -41.375 -1.253 1.00 58.25 111 ARG A C 1
ATOM 846 O O . ARG A 1 111 ? 57.608 -40.844 -1.455 1.00 58.25 111 ARG A O 1
ATOM 853 N N . GLN A 1 112 ? 56.338 -42.694 -1.220 1.00 56.97 112 GLN A N 1
ATOM 854 C CA . GLN A 1 112 ? 57.436 -43.654 -1.322 1.00 56.97 112 GLN A CA 1
ATOM 855 C C . GLN A 1 112 ? 57.874 -43.904 -2.781 1.00 56.97 112 GLN A C 1
ATOM 857 O O . GLN A 1 112 ? 59.020 -44.269 -3.018 1.00 56.97 112 GLN A O 1
ATOM 862 N N . GLU A 1 113 ? 57.000 -43.679 -3.768 1.00 57.28 113 GLU A N 1
ATOM 863 C CA . GLU A 1 113 ? 57.289 -43.990 -5.181 1.00 57.28 113 GLU A CA 1
ATOM 864 C C . GLU A 1 113 ? 58.175 -42.936 -5.879 1.00 57.28 113 GLU A C 1
ATOM 866 O O . GLU A 1 113 ? 58.866 -43.241 -6.842 1.00 57.28 113 GLU A O 1
ATOM 871 N N . ASN A 1 114 ? 58.247 -41.706 -5.355 1.00 56.84 114 ASN A N 1
ATOM 872 C CA . ASN A 1 114 ? 59.064 -40.622 -5.926 1.00 56.84 114 ASN A CA 1
ATOM 873 C C . ASN A 1 114 ? 60.471 -40.501 -5.308 1.00 56.84 114 ASN A C 1
ATOM 875 O O . ASN A 1 114 ? 61.079 -39.429 -5.341 1.00 56.84 114 ASN A O 1
ATOM 879 N N . LEU A 1 115 ? 61.013 -41.582 -4.747 1.00 56.47 115 LEU A N 1
ATOM 880 C CA . LEU A 1 115 ? 62.411 -41.638 -4.316 1.00 56.47 115 LEU A CA 1
ATOM 881 C C . LEU A 1 115 ? 63.345 -41.846 -5.523 1.00 56.47 115 LEU A C 1
ATOM 883 O O . LEU A 1 115 ? 64.050 -42.845 -5.607 1.00 56.47 115 LEU A O 1
ATOM 887 N N . GLU A 1 116 ? 63.396 -40.871 -6.436 1.00 53.91 116 GLU A N 1
ATOM 888 C CA . GLU A 1 116 ? 64.621 -40.608 -7.198 1.00 53.91 116 GLU A CA 1
ATOM 889 C C . GLU A 1 116 ? 65.303 -39.394 -6.536 1.00 53.91 116 GLU A C 1
ATOM 891 O O . GLU A 1 116 ? 64.865 -38.250 -6.710 1.00 53.91 116 GLU A O 1
ATOM 896 N N . PRO A 1 117 ? 66.317 -39.604 -5.675 1.00 49.88 117 PRO A N 1
ATOM 897 C CA . PRO A 1 117 ? 66.962 -38.514 -4.959 1.00 49.88 117 PRO A CA 1
ATOM 898 C C . PRO A 1 117 ? 67.694 -37.613 -5.960 1.00 49.88 117 PRO A C 1
ATOM 900 O O . PRO A 1 117 ? 68.605 -38.066 -6.647 1.00 49.88 117 PRO A O 1
ATOM 903 N N . GLY A 1 118 ? 67.333 -36.327 -6.027 1.00 56.88 118 GLY A N 1
ATOM 904 C CA . GLY A 1 118 ? 68.152 -35.311 -6.707 1.00 56.88 118 GLY A CA 1
ATOM 905 C C . GLY A 1 118 ? 67.476 -34.467 -7.790 1.00 56.88 118 GLY A C 1
ATOM 906 O O . GLY A 1 118 ? 68.091 -33.506 -8.248 1.00 56.88 118 GLY A O 1
ATOM 907 N N . LYS A 1 119 ? 66.222 -34.729 -8.173 1.00 56.56 119 LYS A N 1
ATOM 908 C CA . LYS A 1 119 ? 65.477 -33.859 -9.105 1.00 56.56 119 LYS A CA 1
ATOM 909 C C . LYS A 1 119 ? 64.408 -33.048 -8.375 1.00 56.56 119 LYS A C 1
ATOM 911 O O . LYS A 1 119 ? 63.249 -33.432 -8.294 1.00 56.56 119 LYS A O 1
ATOM 916 N N . GLY A 1 120 ? 64.818 -31.909 -7.821 1.00 58.91 120 GLY A N 1
ATOM 917 C CA . GLY A 1 120 ? 63.886 -30.842 -7.454 1.00 58.91 120 GLY A CA 1
ATOM 918 C C . GLY A 1 120 ? 63.508 -30.016 -8.688 1.00 58.91 120 GLY A C 1
ATOM 919 O O . GLY A 1 120 ? 64.357 -29.780 -9.548 1.00 58.91 120 GLY A O 1
ATOM 920 N N . ASP A 1 121 ? 62.256 -29.564 -8.775 1.00 61.72 121 ASP A N 1
ATOM 921 C CA . ASP A 1 121 ? 61.811 -28.668 -9.850 1.00 61.72 121 ASP A CA 1
ATOM 922 C C . ASP A 1 121 ? 62.605 -27.344 -9.843 1.00 61.72 121 ASP A C 1
ATOM 924 O O . ASP A 1 121 ? 62.859 -26.776 -8.771 1.00 61.72 121 ASP A O 1
ATOM 928 N N . PRO A 1 122 ? 62.993 -26.799 -11.014 1.00 63.75 122 PRO A N 1
ATOM 929 C CA . PRO A 1 122 ? 63.766 -25.566 -11.072 1.00 63.75 122 PRO A CA 1
ATOM 930 C C . PRO A 1 122 ? 62.946 -24.366 -10.575 1.00 63.75 122 PRO A C 1
ATOM 932 O O . PRO A 1 122 ? 61.862 -24.049 -11.069 1.00 63.75 122 PRO A O 1
ATOM 935 N N . LYS A 1 123 ? 63.500 -23.654 -9.588 1.00 66.81 123 LYS A N 1
ATOM 936 C CA . LYS A 1 123 ? 62.908 -22.460 -8.973 1.00 66.81 123 LYS A CA 1
ATOM 937 C C . LYS A 1 123 ? 62.921 -21.280 -9.955 1.00 66.81 123 LYS A C 1
ATOM 939 O O . LYS A 1 123 ? 63.963 -20.670 -10.180 1.00 66.81 123 LYS A O 1
ATOM 944 N N . GLY A 1 124 ? 61.762 -20.908 -10.496 1.00 67.56 124 GLY A N 1
ATOM 945 C CA . GLY A 1 124 ? 61.620 -19.690 -11.302 1.00 67.56 124 GLY A CA 1
ATOM 946 C C . GLY A 1 124 ? 61.850 -18.422 -10.466 1.00 67.56 124 GLY A C 1
ATOM 947 O O . GLY A 1 124 ? 61.158 -18.201 -9.469 1.00 67.56 124 GLY A O 1
ATOM 948 N N . ARG A 1 125 ? 62.812 -17.572 -10.854 1.00 64.75 125 ARG A N 1
ATOM 949 C CA . ARG A 1 125 ? 62.946 -16.209 -10.304 1.00 64.75 125 ARG A CA 1
ATOM 950 C C . ARG A 1 125 ? 61.883 -15.314 -10.940 1.00 64.75 125 ARG A C 1
ATOM 952 O O . ARG A 1 125 ? 61.804 -15.240 -12.160 1.00 64.75 125 ARG A O 1
ATOM 959 N N . LYS A 1 126 ? 61.089 -14.629 -10.113 1.00 55.75 126 LYS A N 1
ATOM 960 C CA . LYS A 1 126 ? 60.227 -13.526 -10.557 1.00 55.75 126 LYS A CA 1
ATOM 961 C C . LYS A 1 126 ? 61.069 -12.250 -10.625 1.00 55.75 126 LYS A C 1
ATOM 963 O O . LYS A 1 126 ? 61.693 -11.899 -9.623 1.00 55.75 126 LYS A O 1
ATOM 968 N N . GLY A 1 127 ? 61.098 -11.625 -11.796 1.00 50.53 127 GLY A N 1
ATOM 969 C CA . GLY A 1 127 ? 61.497 -10.238 -12.032 1.00 50.53 127 GLY A CA 1
ATOM 970 C C . GLY A 1 127 ? 60.304 -9.490 -12.598 1.00 50.53 127 GLY A C 1
ATOM 971 O O . GLY A 1 127 ? 59.461 -10.172 -13.228 1.00 50.53 127 GLY A O 1
#